Protein AF-A0A1X6NRV1-F1 (afdb_monomer_lite)

Foldseek 3Di:
DLVVVLVVLVVLLVVLVVLLVVLVVCCVVVVDDLLALSSLVSLLSSLVSNCSSCVSPPDPVSVVVSVVSNVSSCVSNVQLVVQQVVCVVVVHDRDRRDPDPDDDPPPDDPDDDPPPPPDDDDDDDDDDDDDDDDDDDDDDDDDDDDDDDPDDDDDDDDDDDDDDD

Structure (mmCIF, N/CA/C/O backbone):
data_AF-A0A1X6NRV1-F1
#
_entry.id   AF-A0A1X6NRV1-F1
#
loop_
_atom_site.group_PDB
_atom_site.id
_atom_site.type_symbol
_atom_site.label_atom_id
_atom_site.label_alt_id
_atom_site.label_comp_id
_atom_site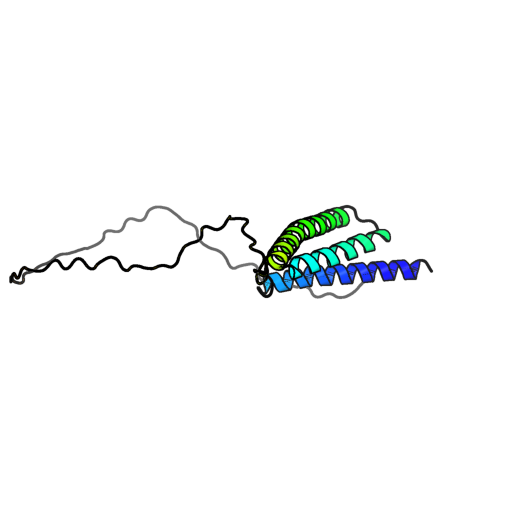.label_asym_id
_atom_site.label_entity_id
_atom_site.label_seq_id
_atom_site.pdbx_PDB_ins_code
_atom_site.Cartn_x
_atom_site.Cartn_y
_atom_site.Cartn_z
_atom_site.occupancy
_atom_site.B_iso_or_equiv
_atom_site.auth_seq_id
_atom_site.auth_comp_id
_atom_site.auth_asym_id
_atom_site.auth_atom_id
_atom_site.pdbx_PDB_model_num
ATOM 1 N N . MET A 1 1 ? 7.827 -7.644 -28.878 1.00 69.56 1 MET A N 1
ATOM 2 C CA . MET A 1 1 ? 7.226 -8.111 -27.605 1.00 69.56 1 MET A CA 1
ATOM 3 C C . MET A 1 1 ? 7.450 -7.146 -26.433 1.00 69.56 1 MET A C 1
ATOM 5 O O . M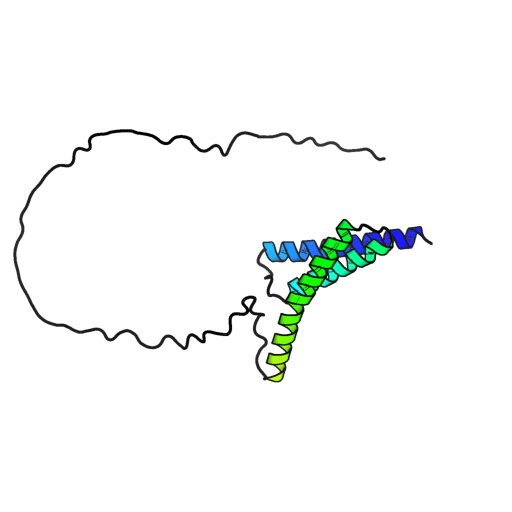ET A 1 1 ? 6.621 -7.135 -25.537 1.00 69.56 1 MET A O 1
ATOM 9 N N . HIS A 1 2 ? 8.468 -6.274 -26.461 1.00 77.56 2 HIS A N 1
ATOM 10 C CA . HIS A 1 2 ? 8.766 -5.322 -25.373 1.00 77.56 2 HIS A CA 1
ATOM 11 C C . HIS A 1 2 ? 7.635 -4.333 -25.032 1.00 77.56 2 HIS A C 1
ATOM 13 O O . HIS A 1 2 ? 7.259 -4.229 -23.869 1.00 77.56 2 HIS A O 1
ATOM 19 N N . ARG A 1 3 ? 6.988 -3.717 -26.034 1.00 88.31 3 ARG A N 1
ATOM 20 C CA . ARG A 1 3 ? 5.883 -2.763 -25.791 1.00 88.31 3 ARG A CA 1
ATOM 21 C C . ARG A 1 3 ? 4.682 -3.362 -25.044 1.00 88.31 3 ARG A C 1
ATOM 23 O O . ARG A 1 3 ? 4.004 -2.659 -24.310 1.00 88.31 3 ARG A O 1
ATOM 30 N N . GLY A 1 4 ? 4.407 -4.657 -25.223 1.00 89.75 4 GLY A N 1
ATOM 31 C CA . GLY A 1 4 ? 3.294 -5.322 -24.533 1.00 89.75 4 GLY A CA 1
ATOM 32 C C . GLY A 1 4 ? 3.549 -5.486 -23.034 1.00 89.75 4 GLY A C 1
ATOM 33 O O . GLY A 1 4 ? 2.640 -5.302 -22.230 1.00 89.75 4 GLY A O 1
ATOM 34 N N . VAL A 1 5 ? 4.798 -5.773 -22.658 1.00 90.81 5 VAL A N 1
ATOM 35 C CA . VAL A 1 5 ? 5.214 -5.906 -21.254 1.00 90.81 5 VAL A CA 1
ATOM 36 C C . VAL A 1 5 ? 5.144 -4.555 -20.545 1.00 90.81 5 VAL A C 1
ATOM 38 O O . VAL A 1 5 ? 4.612 -4.473 -19.444 1.00 90.81 5 VAL A O 1
ATOM 41 N N . GLU A 1 6 ? 5.601 -3.484 -21.194 1.00 90.25 6 GLU A N 1
ATOM 42 C CA . GLU A 1 6 ? 5.536 -2.121 -20.647 1.00 90.25 6 GLU A CA 1
ATOM 43 C C . GLU A 1 6 ? 4.094 -1.673 -20.374 1.00 90.25 6 GLU A C 1
ATOM 45 O O . GLU A 1 6 ? 3.808 -1.112 -19.316 1.00 90.25 6 GLU A O 1
ATOM 50 N N . ILE A 1 7 ? 3.165 -1.956 -21.295 1.00 92.19 7 ILE A N 1
ATOM 51 C CA . ILE A 1 7 ? 1.738 -1.658 -21.101 1.00 92.19 7 ILE A CA 1
ATOM 52 C C . ILE A 1 7 ? 1.170 -2.487 -19.945 1.00 92.19 7 ILE A C 1
ATOM 54 O O . ILE A 1 7 ? 0.464 -1.949 -19.093 1.00 92.19 7 ILE A O 1
ATOM 58 N N . ALA A 1 8 ? 1.495 -3.782 -19.873 1.00 93.88 8 ALA A N 1
ATOM 59 C CA . ALA A 1 8 ? 1.036 -4.639 -18.783 1.00 93.88 8 ALA A CA 1
ATOM 60 C C . ALA A 1 8 ? 1.510 -4.127 -17.412 1.00 93.88 8 ALA A C 1
ATOM 62 O O . ALA A 1 8 ? 0.717 -4.073 -16.474 1.00 93.88 8 ALA A O 1
ATOM 63 N N . LEU A 1 9 ? 2.768 -3.687 -17.303 1.00 95.12 9 LEU A N 1
ATOM 64 C CA . LEU A 1 9 ? 3.312 -3.107 -16.073 1.00 95.12 9 LEU A CA 1
ATOM 65 C C . LEU A 1 9 ? 2.590 -1.809 -15.685 1.00 95.12 9 LEU A C 1
ATOM 67 O O . LEU A 1 9 ? 2.239 -1.647 -14.519 1.00 95.12 9 LEU A O 1
ATOM 71 N N . GLN A 1 10 ? 2.275 -0.931 -16.640 1.00 94.25 10 GLN A N 1
ATOM 72 C CA . GLN A 1 10 ? 1.483 0.278 -16.371 1.00 94.25 10 GLN A CA 1
ATOM 73 C C . GLN A 1 10 ? 0.076 -0.050 -15.863 1.00 94.25 10 GLN A C 1
ATOM 75 O O . GLN A 1 10 ? -0.380 0.541 -14.886 1.00 94.25 10 GLN A O 1
ATOM 80 N N . VAL A 1 11 ? -0.601 -1.024 -16.479 1.00 96.50 11 VAL A N 1
ATOM 81 C CA . VAL A 1 11 ? -1.924 -1.480 -16.027 1.00 96.50 11 VAL A CA 1
ATOM 82 C C . VAL A 1 11 ? -1.844 -2.045 -14.609 1.00 96.50 11 VAL A C 1
ATOM 84 O O . VAL A 1 11 ? -2.673 -1.700 -13.771 1.00 96.50 11 VAL A O 1
ATOM 87 N N . ILE A 1 12 ? -0.825 -2.855 -14.311 1.00 96.75 12 ILE A N 1
ATOM 88 C CA . ILE A 1 12 ? -0.570 -3.375 -12.960 1.00 96.75 12 ILE A CA 1
ATOM 89 C C . ILE A 1 12 ? -0.388 -2.223 -11.961 1.00 96.75 12 ILE A C 1
ATOM 91 O O . ILE A 1 12 ? -0.999 -2.241 -10.891 1.00 96.75 12 ILE A O 1
ATOM 95 N N . GLY A 1 13 ? 0.388 -1.199 -12.325 1.00 96.31 13 GLY A N 1
ATOM 96 C CA . GLY A 1 13 ? 0.578 -0.000 -11.509 1.00 96.31 13 GLY A CA 1
ATOM 97 C C . GLY A 1 13 ? -0.735 0.741 -11.246 1.00 96.31 13 GLY A C 1
ATOM 98 O O . GLY A 1 13 ? -1.047 1.045 -10.097 1.00 96.31 13 GLY A O 1
ATOM 99 N N . ILE A 1 14 ? -1.556 0.957 -12.279 1.00 97.75 14 ILE A N 1
ATOM 100 C CA . ILE A 1 14 ? -2.871 1.615 -12.165 1.00 97.75 14 ILE A CA 1
ATOM 101 C C . ILE A 1 14 ? -3.814 0.822 -11.255 1.00 97.75 14 ILE A C 1
ATOM 103 O O . ILE A 1 14 ? -4.496 1.409 -10.414 1.00 97.75 14 ILE A O 1
ATOM 107 N N . VAL A 1 15 ? -3.842 -0.506 -11.381 1.00 98.00 15 VAL A N 1
ATOM 108 C CA . VAL A 1 15 ? -4.632 -1.369 -10.491 1.00 98.00 15 VAL A CA 1
ATOM 109 C C . VAL A 1 15 ? -4.152 -1.228 -9.044 1.00 98.00 15 VAL A C 1
ATOM 111 O O . VAL A 1 15 ? -4.975 -1.106 -8.136 1.00 98.00 15 VAL A O 1
ATOM 114 N N . GLY A 1 16 ? -2.837 -1.181 -8.821 1.00 97.25 16 GLY A N 1
ATOM 115 C CA . GLY A 1 16 ? -2.264 -0.931 -7.500 1.00 97.25 16 GLY A CA 1
ATOM 116 C C . GLY A 1 16 ? -2.695 0.415 -6.908 1.00 97.25 16 GLY A C 1
ATOM 117 O O . GLY A 1 16 ? -3.152 0.464 -5.764 1.00 97.25 16 GLY A O 1
ATOM 118 N N . VAL A 1 17 ? -2.651 1.487 -7.708 1.00 97.69 17 VAL A N 1
ATOM 119 C CA . VAL A 1 17 ? -3.126 2.828 -7.318 1.00 97.69 17 VAL A CA 1
ATOM 120 C C . VAL A 1 17 ? -4.612 2.805 -6.960 1.00 97.69 17 VAL A C 1
ATOM 122 O O . VAL A 1 17 ? -5.007 3.346 -5.927 1.00 97.69 17 VAL A O 1
ATOM 125 N N . ALA A 1 18 ? -5.443 2.145 -7.770 1.00 98.00 18 ALA A N 1
ATOM 126 C CA . ALA A 1 18 ? -6.875 2.029 -7.511 1.00 98.00 18 ALA A CA 1
ATOM 127 C C . ALA A 1 18 ? -7.167 1.304 -6.186 1.00 98.00 18 ALA A C 1
ATOM 129 O O . ALA A 1 18 ? -8.065 1.714 -5.450 1.00 98.00 18 ALA A O 1
ATOM 130 N N . LEU A 1 19 ? -6.392 0.269 -5.844 1.00 96.56 19 LEU A N 1
ATOM 131 C CA . LEU A 1 19 ? -6.518 -0.428 -4.562 1.00 96.56 19 LEU A CA 1
ATOM 132 C C . LEU A 1 19 ? -6.123 0.456 -3.374 1.00 96.56 19 LEU A C 1
ATOM 134 O O . LEU A 1 19 ? -6.868 0.496 -2.393 1.00 96.56 19 LEU A O 1
ATOM 138 N N . LEU A 1 20 ? -5.004 1.185 -3.459 1.00 96.19 20 LEU A N 1
ATOM 139 C CA . LEU A 1 20 ? -4.576 2.121 -2.409 1.00 96.19 20 LEU A CA 1
ATOM 140 C C . LEU A 1 20 ? -5.629 3.207 -2.174 1.00 96.19 20 LEU A C 1
ATOM 142 O O . LEU A 1 20 ? -6.076 3.425 -1.045 1.00 96.19 20 LEU A O 1
ATOM 146 N N . LEU A 1 21 ? -6.074 3.857 -3.252 1.00 97.38 21 LEU A N 1
ATOM 147 C CA . LEU A 1 21 ? -7.090 4.903 -3.177 1.00 97.38 21 LEU A CA 1
ATOM 148 C C . LEU A 1 21 ? -8.434 4.353 -2.705 1.00 97.38 21 LEU A C 1
ATOM 150 O O . LEU A 1 21 ? -9.101 5.008 -1.912 1.00 97.38 21 LEU A O 1
ATOM 154 N N . GLY A 1 22 ? -8.819 3.148 -3.125 1.00 96.75 22 GLY A N 1
ATOM 155 C CA . GLY A 1 22 ? -10.024 2.475 -2.646 1.00 96.75 22 GLY A CA 1
ATOM 156 C C . GLY A 1 22 ? -9.966 2.178 -1.146 1.00 96.75 22 GLY A C 1
ATOM 157 O O . GLY A 1 22 ? -10.933 2.439 -0.427 1.00 96.75 22 GLY A O 1
ATOM 158 N N . ALA A 1 23 ?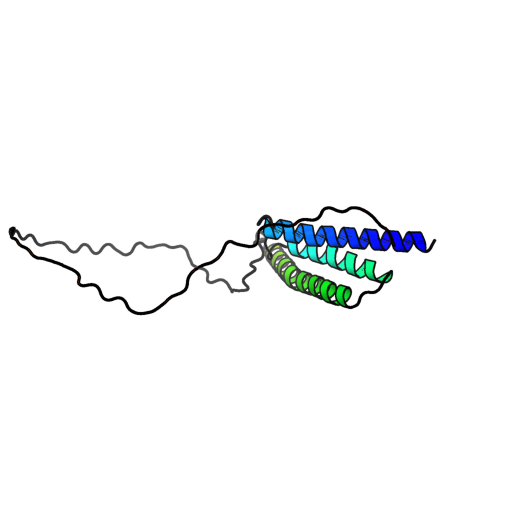 -8.823 1.703 -0.645 1.00 94.75 23 ALA A N 1
ATOM 159 C CA . ALA A 1 23 ? -8.607 1.469 0.780 1.00 94.75 23 ALA A CA 1
ATOM 160 C C . ALA A 1 23 ? -8.677 2.775 1.583 1.00 94.75 23 ALA A C 1
ATOM 162 O O . ALA A 1 23 ? -9.344 2.833 2.620 1.00 94.75 23 ALA A O 1
ATOM 163 N N . TYR A 1 24 ? -8.036 3.834 1.084 1.00 94.69 24 TYR A N 1
ATOM 164 C CA . TYR A 1 24 ? -8.081 5.153 1.706 1.00 94.69 24 TYR A CA 1
ATOM 165 C C . TYR A 1 24 ? -9.487 5.765 1.655 1.00 94.69 24 TYR A C 1
ATOM 167 O O . TYR A 1 24 ? -9.976 6.273 2.659 1.00 94.69 24 TYR A O 1
ATOM 175 N N . ALA A 1 25 ? -10.199 5.649 0.536 1.00 96.81 25 ALA A N 1
ATOM 176 C CA . ALA A 1 25 ? -11.577 6.113 0.405 1.00 96.81 25 ALA A CA 1
ATOM 177 C C . ALA A 1 25 ? -12.514 5.378 1.372 1.00 96.81 25 ALA A C 1
ATOM 179 O O . ALA A 1 25 ? -13.333 6.008 2.040 1.00 96.81 25 ALA A O 1
ATOM 180 N N . ALA A 1 26 ? -12.367 4.058 1.512 1.00 93.50 26 ALA A N 1
ATOM 181 C CA . ALA A 1 26 ? -13.126 3.280 2.485 1.00 93.50 26 ALA A CA 1
ATOM 182 C C . ALA A 1 26 ? -12.812 3.702 3.932 1.00 93.50 26 ALA A C 1
ATOM 184 O O . ALA A 1 26 ? -13.717 3.728 4.773 1.00 93.50 26 ALA A O 1
ATOM 185 N N . LEU A 1 27 ? -11.553 4.049 4.224 1.00 94.50 27 LEU A N 1
ATOM 186 C CA . LEU A 1 27 ? -11.143 4.579 5.525 1.00 94.50 27 LEU A CA 1
ATOM 187 C C . LEU A 1 27 ? -11.798 5.942 5.789 1.00 94.50 27 LEU A C 1
ATOM 189 O O . LEU A 1 27 ? -12.400 6.141 6.844 1.00 94.50 27 LEU A O 1
ATOM 193 N N . GLN A 1 28 ? -11.762 6.847 4.809 1.00 94.81 28 GLN A N 1
ATOM 194 C CA . GLN A 1 28 ? -12.370 8.178 4.898 1.00 94.81 28 GLN A CA 1
ATOM 195 C C . GLN A 1 28 ? -13.897 8.112 5.022 1.00 94.81 28 GLN A C 1
ATOM 197 O O . GLN A 1 28 ? -14.494 8.858 5.796 1.00 94.81 28 GLN A O 1
ATOM 202 N N . ALA A 1 29 ? -14.531 7.158 4.342 1.00 95.44 29 ALA A N 1
ATOM 203 C CA . ALA A 1 29 ? -15.954 6.863 4.477 1.00 95.44 29 ALA A CA 1
ATOM 204 C C . ALA A 1 29 ? -16.312 6.173 5.810 1.00 95.44 29 ALA A C 1
ATOM 206 O O . ALA A 1 29 ? -17.468 5.796 6.008 1.00 95.44 29 ALA A O 1
ATOM 207 N N . ARG A 1 30 ? -15.335 5.963 6.710 1.00 92.06 30 ARG A N 1
ATOM 208 C CA . ARG A 1 30 ? -15.469 5.237 7.985 1.00 92.06 30 ARG A CA 1
ATOM 209 C C . ARG A 1 30 ? -16.039 3.820 7.821 1.00 92.06 30 ARG A C 1
ATOM 211 O O . ARG A 1 30 ? -16.611 3.268 8.757 1.00 92.06 30 ARG A O 1
ATOM 218 N N . ARG A 1 31 ? -15.894 3.227 6.629 1.00 89.62 31 ARG A N 1
ATOM 219 C CA . ARG A 1 31 ? -16.321 1.850 6.314 1.00 89.62 31 ARG A CA 1
ATOM 220 C C . ARG A 1 31 ? -15.306 0.826 6.803 1.00 89.62 31 ARG A C 1
ATOM 222 O O . ARG A 1 31 ? -15.681 -0.281 7.172 1.00 89.62 31 ARG A O 1
ATOM 229 N N . VAL A 1 32 ? -14.033 1.209 6.818 1.00 88.81 32 VAL A N 1
ATOM 230 C CA . VAL A 1 32 ? -12.943 0.450 7.431 1.00 88.81 32 VAL A CA 1
ATOM 231 C C . VAL A 1 32 ? -12.223 1.328 8.447 1.00 88.81 32 VAL A C 1
ATOM 233 O O . VAL A 1 32 ? -12.333 2.551 8.425 1.00 88.81 32 VAL A O 1
ATOM 236 N N . SER A 1 33 ? -11.492 0.696 9.357 1.00 87.38 33 SER A N 1
ATOM 237 C CA . SER A 1 33 ? -10.607 1.369 10.308 1.00 87.38 33 SER A CA 1
ATOM 238 C C . SER A 1 33 ? -9.168 0.961 10.024 1.00 87.38 33 SER A C 1
ATOM 240 O O . SER A 1 33 ? -8.925 -0.139 9.518 1.00 87.38 33 SER A O 1
ATOM 242 N N . VAL A 1 34 ? -8.211 1.805 10.413 1.00 86.44 34 VAL A N 1
ATOM 243 C CA . VAL A 1 34 ? -6.775 1.492 10.368 1.00 86.44 34 VAL A CA 1
ATOM 244 C C . VAL A 1 34 ? -6.419 0.216 11.130 1.00 86.44 34 VAL A C 1
ATOM 246 O O . VAL A 1 34 ? -5.386 -0.368 10.861 1.00 86.44 34 VAL A O 1
ATOM 249 N N . ALA A 1 35 ? -7.270 -0.246 12.049 1.00 83.12 35 ALA A N 1
ATOM 250 C CA . ALA A 1 35 ? -7.063 -1.495 12.780 1.00 83.12 35 ALA A CA 1
ATOM 251 C C . ALA A 1 35 ? -7.531 -2.744 12.010 1.00 83.12 35 ALA A C 1
ATOM 253 O O . ALA A 1 35 ? -7.337 -3.876 12.446 1.00 83.12 35 ALA A O 1
ATOM 254 N N . THR A 1 36 ? -8.226 -2.578 10.887 1.00 84.00 36 THR A N 1
ATOM 255 C CA . THR A 1 36 ? -8.828 -3.719 10.196 1.00 84.00 36 THR A CA 1
ATOM 256 C C . THR A 1 36 ? -7.795 -4.444 9.327 1.00 84.00 36 THR A C 1
ATOM 258 O O . THR A 1 36 ? -7.075 -3.800 8.561 1.00 84.00 36 THR A O 1
ATOM 261 N N . PRO A 1 37 ? -7.744 -5.792 9.362 1.00 83.81 37 PRO A N 1
ATOM 262 C CA . PRO A 1 37 ? -6.875 -6.562 8.471 1.00 83.81 37 PRO A CA 1
ATOM 263 C C . PRO A 1 37 ? -7.131 -6.271 6.989 1.00 83.81 37 PRO A C 1
ATOM 265 O O . PRO A 1 37 ? -6.194 -6.287 6.199 1.00 83.81 37 PRO A O 1
ATOM 268 N N . ALA A 1 38 ? -8.381 -5.964 6.622 1.00 88.00 38 ALA A N 1
ATOM 269 C CA . ALA A 1 38 ? -8.762 -5.613 5.257 1.00 88.00 38 ALA A CA 1
ATOM 270 C C . ALA A 1 38 ? -8.055 -4.340 4.762 1.00 88.00 38 ALA A C 1
ATOM 272 O O . ALA A 1 38 ? -7.539 -4.333 3.648 1.00 88.00 38 ALA A O 1
ATOM 273 N N . TYR A 1 39 ? -7.968 -3.296 5.597 1.00 91.25 39 TYR A N 1
ATOM 274 C CA . TYR A 1 39 ? -7.258 -2.061 5.255 1.00 91.25 39 TYR A CA 1
ATOM 275 C C . TYR A 1 39 ? -5.763 -2.316 5.019 1.00 91.25 39 TYR A C 1
ATOM 277 O O . TYR A 1 39 ? -5.214 -1.899 4.001 1.00 91.25 39 TYR A O 1
ATOM 285 N N . HIS A 1 40 ? -5.105 -3.047 5.922 1.00 91.56 40 HIS A N 1
ATOM 286 C CA . HIS A 1 40 ? -3.690 -3.391 5.757 1.00 91.56 40 HIS A CA 1
ATOM 287 C C . HIS A 1 40 ? -3.440 -4.326 4.568 1.00 91.56 40 HIS A C 1
ATOM 289 O O . HIS A 1 40 ? -2.443 -4.169 3.872 1.00 91.56 40 HIS A O 1
ATOM 295 N N . GLY A 1 41 ? -4.345 -5.273 4.310 1.00 91.81 41 GLY A N 1
ATOM 296 C CA . GLY A 1 41 ? -4.254 -6.180 3.168 1.00 91.81 41 GLY A CA 1
ATOM 297 C C . GLY A 1 41 ? -4.357 -5.443 1.834 1.00 91.81 41 GLY A C 1
ATOM 298 O O . GLY A 1 41 ? -3.510 -5.637 0.969 1.00 91.81 41 GLY A O 1
ATOM 299 N N . ALA A 1 42 ? -5.344 -4.554 1.689 1.00 93.94 42 ALA A N 1
ATOM 300 C CA . ALA A 1 42 ? -5.528 -3.771 0.469 1.00 93.94 42 ALA A CA 1
ATOM 301 C C . ALA A 1 42 ? -4.330 -2.852 0.182 1.00 93.94 42 ALA A C 1
ATOM 303 O O . ALA A 1 42 ? -3.846 -2.825 -0.947 1.00 93.94 42 ALA A O 1
ATOM 304 N N . ASN A 1 43 ? -3.804 -2.170 1.207 1.00 96.00 43 ASN A N 1
ATOM 305 C CA . ASN A 1 43 ? -2.609 -1.335 1.057 1.00 96.00 43 ASN A CA 1
ATOM 306 C C . ASN A 1 43 ? -1.360 -2.162 0.718 1.00 96.00 43 ASN A C 1
ATOM 308 O O . ASN A 1 43 ? -0.610 -1.789 -0.175 1.00 96.00 43 ASN A O 1
ATOM 312 N N . ALA A 1 44 ? -1.150 -3.312 1.367 1.00 95.19 44 ALA A N 1
ATOM 313 C CA . ALA A 1 44 ? -0.004 -4.167 1.061 1.00 95.19 44 ALA A CA 1
ATOM 314 C C . ALA A 1 44 ? -0.041 -4.690 -0.385 1.00 95.19 44 ALA A C 1
ATOM 316 O O . ALA A 1 44 ? 0.975 -4.661 -1.075 1.00 95.19 44 ALA A O 1
ATOM 317 N N . VAL A 1 45 ? -1.210 -5.139 -0.859 1.00 97.12 45 VAL A N 1
ATOM 318 C CA . VAL A 1 45 ? -1.372 -5.606 -2.244 1.00 97.12 45 VAL A CA 1
ATOM 319 C C . VAL A 1 45 ? -1.191 -4.451 -3.225 1.00 97.12 45 VAL A C 1
ATOM 321 O O . VAL A 1 45 ? -0.435 -4.594 -4.182 1.00 97.12 45 VAL A O 1
ATOM 324 N N . GLY A 1 46 ? -1.828 -3.302 -2.985 1.00 96.81 46 GLY A N 1
ATOM 325 C CA . GLY A 1 46 ? -1.712 -2.151 -3.877 1.00 96.81 46 GLY A CA 1
ATOM 326 C C . GLY A 1 46 ? -0.271 -1.648 -4.000 1.00 96.81 46 GLY A C 1
ATOM 327 O O . GLY A 1 46 ? 0.227 -1.525 -5.117 1.00 96.81 46 GLY A O 1
ATOM 328 N N . SER A 1 47 ? 0.442 -1.472 -2.882 1.00 97.06 47 SER A N 1
ATOM 329 C CA . SER A 1 47 ? 1.839 -1.022 -2.905 1.00 97.06 47 SER A CA 1
ATOM 330 C C . SER A 1 47 ? 2.779 -2.042 -3.542 1.00 97.06 47 SER A C 1
ATOM 332 O O . SER A 1 47 ? 3.708 -1.658 -4.249 1.00 97.06 47 SER A O 1
ATOM 334 N N . ALA A 1 48 ? 2.534 -3.345 -3.363 1.00 96.25 48 ALA A N 1
ATOM 335 C CA . ALA A 1 48 ? 3.312 -4.383 -4.038 1.00 96.25 48 ALA A CA 1
ATOM 336 C C . ALA A 1 48 ? 3.121 -4.352 -5.565 1.00 96.25 48 ALA A C 1
ATOM 338 O O . ALA A 1 48 ? 4.093 -4.508 -6.302 1.00 96.25 48 ALA A O 1
ATOM 339 N N . LEU A 1 49 ? 1.894 -4.116 -6.047 1.00 96.12 49 LEU A N 1
ATOM 340 C CA . LEU A 1 49 ? 1.620 -3.971 -7.482 1.00 96.12 49 LEU A CA 1
ATOM 341 C C . LEU A 1 49 ? 2.294 -2.722 -8.061 1.00 96.12 49 LEU A C 1
ATOM 343 O O . LEU A 1 49 ? 2.906 -2.806 -9.126 1.00 96.12 49 LEU A O 1
ATOM 347 N N . ILE A 1 50 ? 2.248 -1.590 -7.349 1.00 96.56 50 ILE A N 1
ATOM 348 C CA . ILE A 1 50 ? 2.937 -0.368 -7.785 1.00 96.56 50 ILE A CA 1
ATOM 349 C C . ILE A 1 50 ? 4.449 -0.618 -7.831 1.00 96.56 50 ILE A C 1
ATOM 351 O O . ILE A 1 50 ? 5.053 -0.421 -8.881 1.00 96.56 50 ILE A O 1
ATOM 355 N N . LEU A 1 51 ? 5.060 -1.156 -6.771 1.00 96.44 51 LEU A N 1
ATOM 356 C CA . LEU A 1 51 ? 6.486 -1.519 -6.768 1.00 96.44 51 LEU A CA 1
ATOM 357 C C . LEU A 1 51 ? 6.861 -2.477 -7.907 1.00 96.44 51 LEU A C 1
ATOM 359 O O . LEU A 1 51 ? 7.893 -2.286 -8.547 1.00 96.44 51 LEU A O 1
ATOM 363 N N . GLY A 1 52 ? 6.020 -3.472 -8.199 1.00 93.38 52 GLY A N 1
ATOM 364 C CA . GLY A 1 52 ? 6.225 -4.380 -9.328 1.00 93.38 52 GLY A CA 1
ATOM 365 C C . GLY A 1 52 ? 6.179 -3.666 -10.683 1.00 93.38 52 GLY A C 1
ATOM 366 O O . GLY A 1 52 ? 6.978 -3.977 -11.565 1.00 93.38 52 GLY A O 1
ATOM 367 N N . SER A 1 53 ? 5.305 -2.666 -10.842 1.00 95.00 53 SER A N 1
ATOM 368 C CA . SER A 1 53 ? 5.221 -1.876 -12.078 1.00 95.00 53 SER A CA 1
ATOM 369 C C . SER A 1 53 ? 6.476 -1.040 -12.346 1.00 95.00 53 SER A C 1
ATOM 371 O O . SER A 1 53 ? 6.862 -0.861 -13.503 1.00 95.00 53 SER A O 1
ATOM 373 N N . LEU A 1 54 ? 7.170 -0.600 -11.288 1.00 93.62 54 LEU A N 1
ATOM 374 C CA . LEU A 1 54 ? 8.379 0.223 -11.393 1.00 93.62 54 LEU A CA 1
ATOM 375 C C . LEU A 1 54 ? 9.564 -0.509 -12.041 1.00 93.62 54 LEU A C 1
ATOM 377 O O . LEU A 1 54 ? 10.520 0.148 -12.441 1.00 93.62 54 LEU A O 1
ATOM 381 N N . VAL A 1 55 ? 9.515 -1.837 -12.193 1.00 91.25 55 VAL A N 1
ATOM 382 C CA . VAL A 1 55 ? 10.549 -2.592 -12.924 1.00 91.25 55 VAL A CA 1
ATOM 383 C C . VAL A 1 55 ? 10.632 -2.15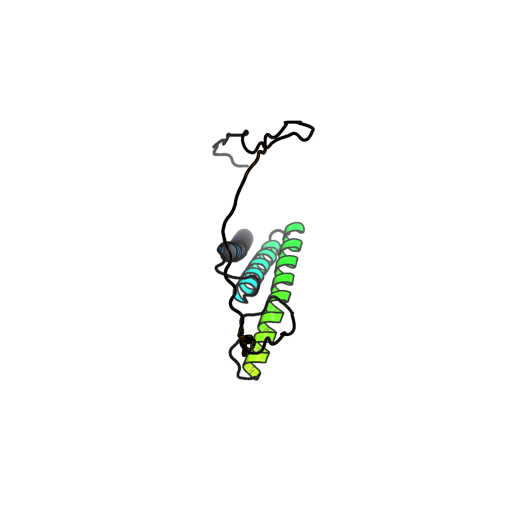2 -14.393 1.00 91.25 55 VAL A C 1
ATOM 385 O O . VAL A 1 55 ? 11.713 -2.177 -14.973 1.00 91.25 55 VAL A O 1
ATOM 388 N N . GLY A 1 56 ? 9.516 -1.715 -14.990 1.00 86.69 56 GLY A N 1
ATOM 389 C CA . GLY A 1 56 ? 9.484 -1.222 -16.373 1.00 86.69 56 GLY A CA 1
ATOM 390 C C . GLY A 1 56 ? 9.983 0.216 -16.532 1.00 86.69 56 GLY A C 1
ATOM 391 O O . GLY A 1 56 ? 10.532 0.568 -17.570 1.00 86.69 56 GLY A O 1
ATOM 392 N N . SER A 1 57 ? 9.815 1.045 -15.502 1.00 89.88 57 SER A N 1
ATOM 393 C CA . SER A 1 57 ? 10.242 2.446 -15.489 1.00 89.88 57 SER A CA 1
ATOM 394 C C . SER A 1 57 ? 10.527 2.877 -14.053 1.00 89.88 57 SER A C 1
ATOM 396 O O . SER A 1 57 ? 9.624 3.283 -13.313 1.00 89.88 57 SER A O 1
ATOM 398 N N . PHE A 1 58 ? 11.784 2.741 -13.636 1.00 93.94 58 PHE A N 1
ATOM 399 C CA . PHE A 1 58 ? 12.136 2.938 -12.238 1.00 93.94 58 PHE A CA 1
ATOM 400 C C . PHE A 1 58 ? 12.005 4.404 -11.817 1.00 93.94 58 PHE A C 1
ATOM 402 O O . PHE A 1 58 ? 12.543 5.308 -12.455 1.00 93.94 58 PHE A O 1
ATOM 409 N N . ASN A 1 59 ? 11.319 4.624 -10.697 1.00 95.62 59 ASN A N 1
ATOM 410 C CA . ASN A 1 59 ? 11.140 5.930 -10.083 1.00 95.62 59 ASN A CA 1
ATOM 411 C C . ASN A 1 59 ? 11.459 5.823 -8.588 1.00 95.62 59 ASN A C 1
ATOM 413 O O . ASN A 1 59 ? 10.700 5.226 -7.825 1.00 95.62 59 ASN A O 1
ATOM 417 N N . LEU A 1 60 ? 12.595 6.386 -8.170 1.00 95.69 60 LEU A N 1
ATOM 418 C CA . LEU A 1 60 ? 13.065 6.271 -6.789 1.00 95.69 60 LEU A CA 1
ATOM 419 C C . LEU A 1 60 ? 12.095 6.905 -5.768 1.00 95.69 60 LEU A C 1
ATOM 421 O O . LEU A 1 60 ? 11.770 6.224 -4.796 1.00 95.69 60 LEU A O 1
ATOM 425 N N . PRO A 1 61 ? 11.583 8.140 -5.961 1.00 97.50 61 PRO A N 1
ATOM 426 C CA . PRO A 1 61 ? 10.565 8.709 -5.074 1.00 97.50 61 PRO A CA 1
ATOM 427 C C . PRO A 1 61 ? 9.339 7.808 -4.878 1.00 97.50 61 PRO A C 1
ATOM 429 O O . PRO A 1 61 ? 8.946 7.546 -3.740 1.00 97.50 61 PRO A O 1
ATOM 432 N N . SER A 1 62 ? 8.773 7.288 -5.972 1.00 95.19 62 SER A N 1
ATOM 433 C CA . SER A 1 62 ? 7.641 6.358 -5.922 1.00 95.19 62 SER A CA 1
ATOM 434 C C . SER A 1 62 ? 8.014 5.055 -5.209 1.00 95.19 62 SER A C 1
ATOM 436 O O . SER A 1 62 ? 7.268 4.589 -4.354 1.00 95.19 62 SER A O 1
ATOM 438 N N . ALA A 1 63 ? 9.195 4.493 -5.478 1.00 96.69 63 ALA A N 1
ATOM 439 C CA . ALA A 1 63 ? 9.655 3.279 -4.807 1.00 96.69 63 ALA A CA 1
ATOM 440 C C . ALA A 1 63 ? 9.767 3.466 -3.286 1.00 96.69 63 ALA A C 1
ATOM 442 O O . ALA A 1 63 ? 9.373 2.580 -2.529 1.00 96.69 63 ALA A O 1
ATOM 443 N N . VAL A 1 64 ? 10.273 4.615 -2.826 1.00 98.00 64 VAL A N 1
ATOM 444 C CA . VAL A 1 64 ? 10.427 4.913 -1.394 1.00 98.00 64 VAL A CA 1
ATOM 445 C C . VAL A 1 64 ? 9.071 4.998 -0.698 1.00 98.00 64 VAL A C 1
ATOM 447 O O . VAL A 1 64 ? 8.885 4.363 0.342 1.00 98.00 64 VAL A O 1
ATOM 450 N N . ILE A 1 65 ? 8.114 5.744 -1.260 1.00 97.00 65 ILE A N 1
ATOM 451 C CA . ILE A 1 65 ? 6.807 5.905 -0.614 1.00 97.00 65 ILE A CA 1
ATOM 452 C C . ILE A 1 65 ? 6.004 4.604 -0.611 1.00 97.00 65 ILE A C 1
ATOM 454 O O . ILE A 1 65 ? 5.433 4.251 0.419 1.00 97.00 65 ILE A O 1
ATOM 458 N N . GLU A 1 66 ? 6.028 3.838 -1.700 1.00 96.50 66 GLU A N 1
ATOM 459 C CA . GLU A 1 66 ? 5.331 2.550 -1.757 1.00 96.50 66 GLU A CA 1
ATOM 460 C C . GLU A 1 66 ? 5.980 1.503 -0.854 1.00 96.50 66 GLU A C 1
ATOM 462 O O . GLU A 1 66 ? 5.287 0.720 -0.204 1.00 96.50 66 GLU A O 1
ATOM 467 N N . SER A 1 67 ? 7.309 1.530 -0.720 1.00 95.69 67 SER A N 1
ATOM 468 C CA . SER A 1 67 ? 8.003 0.702 0.268 1.00 95.69 67 SER A CA 1
ATOM 469 C C . SER A 1 67 ? 7.576 1.068 1.688 1.00 95.69 67 SER A C 1
ATOM 471 O O . SER A 1 67 ? 7.314 0.178 2.494 1.00 95.69 67 SER A O 1
ATOM 473 N N . ALA A 1 68 ? 7.448 2.360 2.005 1.00 96.69 68 ALA A N 1
ATOM 474 C CA . ALA A 1 68 ? 6.960 2.799 3.309 1.00 96.69 68 ALA A CA 1
ATOM 475 C C . ALA A 1 68 ? 5.517 2.328 3.565 1.00 96.69 68 ALA A C 1
ATOM 477 O O . ALA A 1 68 ? 5.240 1.769 4.628 1.00 96.69 68 ALA A O 1
ATOM 478 N N . TRP A 1 69 ? 4.616 2.475 2.591 1.00 94.75 69 TRP A N 1
ATOM 479 C CA . TRP A 1 69 ? 3.240 1.973 2.681 1.00 94.75 69 TRP A CA 1
ATOM 480 C C . TRP A 1 69 ? 3.175 0.463 2.891 1.00 94.75 69 TRP A C 1
ATOM 482 O O . TRP A 1 69 ? 2.444 -0.010 3.770 1.00 94.75 69 TRP A O 1
ATOM 492 N N . LEU A 1 70 ? 3.971 -0.296 2.138 1.00 96.06 70 LEU A N 1
ATOM 493 C CA . LEU A 1 70 ? 4.061 -1.742 2.273 1.00 96.06 70 LEU A CA 1
ATOM 494 C C . LEU A 1 70 ? 4.584 -2.132 3.663 1.00 96.06 70 LEU A C 1
ATOM 496 O O . LEU A 1 70 ? 3.963 -2.948 4.342 1.00 96.06 70 LEU A O 1
ATOM 500 N N . LEU A 1 71 ? 5.668 -1.510 4.135 1.00 94.75 71 LEU A N 1
ATOM 501 C CA . LEU A 1 71 ? 6.247 -1.777 5.456 1.00 94.75 71 LEU A CA 1
ATOM 502 C C . LEU A 1 71 ? 5.271 -1.455 6.594 1.00 94.75 71 LEU A C 1
ATOM 504 O O . LEU A 1 71 ? 5.084 -2.277 7.495 1.00 94.75 71 LEU A O 1
ATOM 508 N N . LEU A 1 72 ? 4.605 -0.298 6.546 1.00 92.00 72 LEU A N 1
ATOM 509 C CA . LEU A 1 72 ? 3.597 0.090 7.537 1.00 92.00 72 LEU A CA 1
ATOM 510 C C . LEU A 1 72 ? 2.405 -0.875 7.533 1.00 92.00 72 LEU A C 1
ATOM 512 O O . LEU A 1 72 ? 1.907 -1.257 8.597 1.00 92.00 72 LEU A O 1
ATOM 516 N N . SER A 1 73 ? 1.985 -1.326 6.351 1.00 91.38 73 SER A N 1
ATOM 517 C CA . SER A 1 73 ? 0.896 -2.291 6.196 1.00 91.38 73 SER A CA 1
ATOM 518 C C . SER A 1 73 ? 1.259 -3.669 6.740 1.00 91.38 73 SER A C 1
ATOM 520 O O . SER A 1 73 ? 0.458 -4.276 7.452 1.00 91.38 73 SER A O 1
ATOM 522 N N . LEU A 1 74 ? 2.482 -4.145 6.489 1.00 90.25 74 LEU A N 1
ATOM 523 C CA . LEU A 1 74 ? 2.989 -5.399 7.050 1.00 90.25 74 LEU A CA 1
ATOM 524 C C . LEU A 1 74 ? 3.142 -5.317 8.574 1.00 90.25 74 LEU A C 1
ATOM 526 O O . LEU A 1 74 ? 2.808 -6.268 9.283 1.00 90.25 74 LEU A O 1
ATOM 530 N N . TRP A 1 75 ? 3.599 -4.180 9.099 1.00 87.88 75 TRP A N 1
ATOM 531 C CA . TRP A 1 75 ? 3.781 -3.983 10.536 1.00 87.88 75 TRP A CA 1
ATOM 532 C C . TRP A 1 75 ? 2.454 -3.913 11.305 1.00 87.88 75 TRP A C 1
ATOM 534 O O . TRP A 1 75 ? 2.316 -4.542 12.362 1.00 87.88 75 TRP A O 1
ATOM 544 N N . GLY A 1 76 ? 1.468 -3.179 10.782 1.00 83.69 76 GLY A N 1
ATOM 545 C CA . GLY A 1 76 ? 0.118 -3.111 11.349 1.00 83.69 76 GLY A CA 1
ATOM 546 C C . GLY A 1 76 ? -0.647 -4.426 11.178 1.00 83.69 76 GLY A C 1
ATOM 547 O O . GLY A 1 76 ? -1.100 -5.026 12.156 1.00 83.69 76 GLY A O 1
ATOM 548 N N . GLY A 1 77 ? -0.685 -4.954 9.951 1.00 82.44 77 GLY A N 1
ATOM 549 C CA . GLY A 1 77 ? -1.362 -6.209 9.621 1.00 82.44 77 GLY A CA 1
ATOM 550 C C . GLY A 1 77 ? -0.772 -7.422 10.345 1.00 82.44 77 GLY A C 1
ATOM 551 O O . GLY A 1 77 ? -1.514 -8.268 10.847 1.00 82.44 77 GLY A O 1
ATOM 552 N N . GLY A 1 78 ? 0.555 -7.489 10.488 1.00 79.56 78 GLY A N 1
ATOM 553 C CA . GLY A 1 78 ? 1.247 -8.573 11.187 1.00 79.56 78 GLY A CA 1
ATOM 554 C C . GLY A 1 78 ? 0.866 -8.682 12.665 1.00 79.56 78 GLY A C 1
ATOM 555 O O . GLY A 1 78 ? 0.712 -9.793 13.179 1.00 79.56 78 GLY A O 1
ATOM 556 N N . ARG A 1 79 ? 0.632 -7.556 13.356 1.00 77.50 79 ARG A N 1
ATOM 557 C CA . ARG A 1 79 ? 0.090 -7.581 14.728 1.00 77.50 79 ARG A CA 1
ATOM 558 C C . ARG A 1 79 ? -1.318 -8.160 14.763 1.00 77.50 79 ARG A C 1
ATOM 560 O O . ARG A 1 79 ? -1.597 -9.012 15.606 1.00 77.50 79 ARG A O 1
ATOM 567 N N . CYS A 1 80 ? -2.164 -7.767 13.816 1.00 73.56 80 CYS A N 1
ATOM 568 C CA . CYS A 1 80 ? -3.541 -8.240 13.747 1.00 73.56 80 CYS A CA 1
ATOM 569 C C . CYS A 1 80 ? -3.649 -9.734 13.457 1.00 73.56 80 CYS A C 1
ATOM 571 O O . CYS A 1 80 ? -4.398 -10.440 14.131 1.00 73.56 80 CYS A O 1
ATOM 573 N N . VAL A 1 81 ? -2.846 -10.247 12.525 1.00 70.75 81 VAL A N 1
ATOM 574 C CA . VAL A 1 81 ? -2.817 -11.683 12.220 1.00 70.75 81 VAL A CA 1
ATOM 575 C C . VAL A 1 81 ? -2.303 -12.489 13.416 1.00 70.75 81 VAL A C 1
ATOM 577 O O . VAL A 1 81 ? -2.864 -13.537 13.737 1.00 70.75 81 VAL A O 1
ATOM 580 N N . ARG A 1 82 ? -1.268 -12.013 14.123 1.00 73.94 82 ARG A N 1
ATOM 581 C CA . ARG A 1 82 ? -0.733 -12.702 15.313 1.00 73.94 82 ARG A CA 1
ATOM 582 C C . ARG A 1 82 ? -1.741 -12.739 16.463 1.00 73.94 82 ARG A C 1
ATOM 584 O O . ARG A 1 82 ? -1.912 -13.797 17.067 1.00 73.94 82 ARG A O 1
ATOM 591 N N . ALA A 1 83 ? -2.439 -11.635 16.728 1.00 68.62 83 ALA A N 1
ATOM 592 C CA . ALA A 1 83 ? -3.513 -11.580 17.720 1.00 68.62 83 ALA A CA 1
ATOM 593 C C . ALA A 1 83 ? -4.677 -12.527 17.371 1.00 68.62 83 ALA A C 1
ATOM 595 O O . ALA A 1 83 ? -5.134 -13.280 18.233 1.00 68.62 83 ALA A O 1
ATOM 596 N N . ALA A 1 84 ? -5.101 -12.562 16.103 1.00 67.25 84 ALA A N 1
ATOM 597 C CA . ALA A 1 84 ? -6.149 -13.473 15.642 1.00 67.25 84 ALA A CA 1
ATOM 598 C C . ALA A 1 84 ? -5.744 -14.953 15.786 1.00 67.25 84 ALA A C 1
ATOM 600 O O . ALA A 1 84 ? -6.532 -15.767 16.266 1.00 67.25 84 ALA A O 1
ATOM 601 N N . ARG A 1 85 ? -4.494 -15.303 15.444 1.00 68.06 85 ARG A N 1
ATOM 602 C CA . ARG A 1 85 ? -3.963 -16.671 15.603 1.00 68.06 85 ARG A CA 1
ATOM 603 C C . ARG A 1 85 ? -3.880 -17.109 17.069 1.00 68.06 85 ARG A C 1
ATOM 605 O O . ARG A 1 85 ? -4.190 -18.258 17.374 1.00 68.06 85 ARG A O 1
ATOM 612 N N . ALA A 1 86 ? -3.491 -16.214 17.979 1.00 69.75 86 ALA A N 1
ATOM 613 C CA . ALA A 1 86 ? -3.453 -16.509 19.413 1.00 69.75 86 ALA A CA 1
ATOM 614 C C . ALA A 1 86 ? -4.860 -16.743 19.997 1.00 69.75 86 ALA A C 1
ATOM 616 O O . ALA A 1 86 ? -5.047 -17.673 20.780 1.00 69.75 86 ALA A O 1
ATOM 617 N N . ALA A 1 87 ? -5.855 -15.953 19.575 1.00 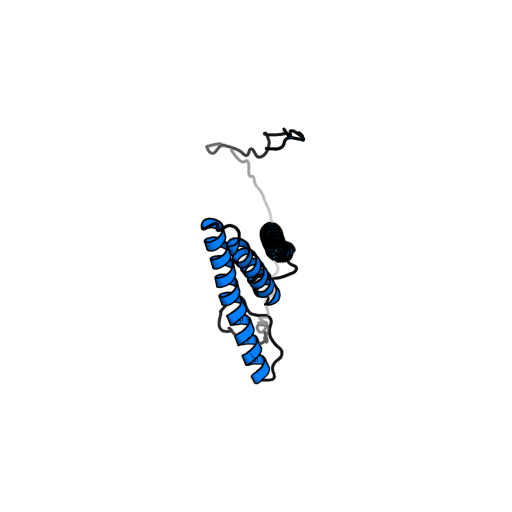63.38 87 ALA A N 1
ATOM 618 C CA . ALA A 1 87 ? -7.251 -16.127 19.981 1.00 63.38 87 ALA A CA 1
ATOM 619 C C . ALA A 1 87 ? -7.851 -17.448 19.465 1.00 63.38 87 ALA A C 1
ATOM 621 O O . ALA A 1 87 ? -8.489 -18.163 20.235 1.00 63.38 87 ALA A O 1
ATOM 622 N N . ALA A 1 88 ? -7.566 -17.813 18.208 1.00 66.38 88 ALA A N 1
ATOM 623 C CA . ALA A 1 88 ? -8.001 -19.080 17.619 1.00 66.38 88 ALA A CA 1
ATOM 624 C C . ALA A 1 88 ? -7.431 -20.297 18.368 1.00 66.38 88 ALA A C 1
ATOM 626 O O . ALA A 1 88 ? -8.157 -21.249 18.641 1.00 66.38 88 ALA A O 1
ATOM 627 N N . LYS A 1 89 ? -6.155 -20.244 18.782 1.00 71.94 89 LYS A N 1
ATOM 628 C CA . LYS A 1 89 ? -5.540 -21.302 19.603 1.00 71.94 89 LYS A CA 1
ATOM 629 C C . LYS A 1 89 ? -6.166 -21.408 21.002 1.00 71.94 89 LYS A C 1
ATOM 631 O O . LYS A 1 89 ? -6.185 -22.490 21.575 1.00 71.94 89 LYS A O 1
ATOM 636 N N . ALA A 1 90 ? -6.680 -20.304 21.541 1.00 74.38 90 ALA A N 1
ATOM 637 C CA . ALA A 1 90 ? -7.355 -20.252 22.838 1.00 74.38 90 ALA A CA 1
ATOM 638 C C . ALA A 1 90 ? -8.872 -20.543 22.764 1.00 74.38 90 ALA A C 1
ATOM 640 O O . ALA A 1 90 ? -9.555 -20.408 23.776 1.00 74.38 90 ALA A O 1
ATOM 641 N N . GLY A 1 91 ? -9.413 -20.899 21.588 1.00 69.50 91 GLY A N 1
ATOM 642 C CA . GLY A 1 91 ? -10.847 -21.159 21.390 1.00 69.50 91 GLY A CA 1
ATOM 643 C C . GLY A 1 91 ? -11.746 -19.918 21.510 1.00 69.50 91 GLY A C 1
ATOM 644 O O . GLY A 1 91 ? -12.961 -20.046 21.630 1.00 69.50 91 GLY A O 1
ATOM 645 N N . GLY A 1 92 ? -11.169 -18.713 21.507 1.00 59.62 92 GLY A N 1
ATOM 646 C CA . GLY A 1 92 ? -11.902 -17.455 21.636 1.00 59.62 92 GLY A CA 1
ATOM 647 C C . GLY A 1 92 ? -12.246 -16.840 20.280 1.00 59.62 92 GLY A C 1
ATOM 648 O O . GLY A 1 92 ? -11.461 -16.919 19.335 1.00 59.62 92 GLY A O 1
ATOM 649 N N . ALA A 1 93 ? -13.396 -16.165 20.191 1.00 57.50 93 ALA A N 1
ATOM 650 C CA . ALA A 1 93 ? -13.760 -15.402 18.999 1.00 57.50 93 ALA A CA 1
ATOM 651 C C . ALA A 1 93 ? -12.688 -14.332 18.691 1.00 57.50 93 ALA A C 1
ATOM 653 O O . ALA A 1 93 ? -12.242 -13.636 19.616 1.00 57.50 93 ALA A O 1
ATOM 654 N N . PRO A 1 94 ? -12.263 -14.178 17.421 1.00 56.97 94 PRO A N 1
ATOM 655 C CA . PRO A 1 94 ? -11.274 -13.179 17.046 1.00 56.97 94 PRO A CA 1
ATOM 656 C C . PRO A 1 94 ? -11.823 -11.791 17.375 1.00 56.97 94 PRO A C 1
ATOM 658 O O . PRO A 1 94 ? -12.819 -11.341 16.811 1.00 56.97 94 PRO A O 1
ATOM 661 N N . ARG A 1 95 ? -11.185 -11.109 18.328 1.00 60.09 95 ARG A N 1
ATOM 662 C CA . ARG A 1 95 ? -11.512 -9.717 18.636 1.00 60.09 95 ARG A CA 1
ATOM 663 C C . ARG A 1 95 ? -11.010 -8.845 17.494 1.00 60.09 95 ARG A C 1
ATOM 665 O O . ARG A 1 95 ? -9.927 -9.099 16.963 1.00 60.09 95 ARG A O 1
ATOM 672 N N . ALA A 1 96 ? -11.793 -7.825 17.135 1.00 59.00 96 ALA A N 1
ATOM 673 C CA . ALA A 1 96 ? -11.316 -6.761 16.262 1.00 59.00 96 ALA A CA 1
ATOM 674 C C . ALA A 1 96 ? -9.951 -6.298 16.778 1.00 59.00 96 ALA A C 1
ATOM 676 O O . ALA A 1 96 ? -9.768 -6.148 17.989 1.00 59.00 96 ALA A O 1
ATOM 677 N N . CYS A 1 97 ? -8.992 -6.176 15.864 1.00 64.06 97 CYS A N 1
ATOM 678 C CA . CYS A 1 97 ? -7.635 -5.805 16.216 1.00 64.06 97 CYS A CA 1
ATOM 679 C C . CYS A 1 97 ? -7.698 -4.487 16.988 1.00 64.06 97 CYS A C 1
ATOM 681 O O . CYS A 1 97 ? -8.249 -3.515 16.480 1.00 64.06 97 CYS A O 1
ATOM 683 N N . ASP A 1 98 ? -7.229 -4.485 18.231 1.00 62.03 98 ASP A N 1
ATOM 684 C CA . ASP A 1 98 ? -7.186 -3.274 19.036 1.00 62.03 98 ASP A CA 1
ATOM 685 C C . ASP A 1 98 ? -6.044 -2.404 18.489 1.00 62.03 98 ASP A C 1
ATOM 687 O O . ASP A 1 98 ? -4.882 -2.821 18.569 1.00 62.03 98 ASP A O 1
ATOM 691 N N . PRO A 1 99 ? -6.329 -1.239 17.878 1.00 54.12 99 PRO A N 1
ATOM 692 C CA . PRO A 1 99 ? -5.274 -0.342 17.421 1.00 54.12 99 PRO A CA 1
ATOM 693 C C . PRO A 1 99 ? -4.505 0.268 18.601 1.00 54.12 99 PRO A C 1
ATOM 695 O O . PRO A 1 99 ? -3.394 0.764 18.417 1.00 54.12 99 PRO A O 1
ATOM 698 N N . GLY A 1 100 ? -5.072 0.232 19.812 1.00 50.91 100 GLY A N 1
ATOM 699 C CA . GLY A 1 100 ? -4.399 0.627 21.033 1.00 50.91 100 GLY A CA 1
ATOM 700 C C . GLY A 1 100 ? -3.686 -0.568 21.649 1.00 50.91 100 GLY A C 1
ATOM 701 O O . GLY A 1 100 ? -4.310 -1.425 22.258 1.00 50.91 100 GLY A O 1
ATOM 702 N N . GLY A 1 101 ? -2.355 -0.603 21.596 1.00 48.34 101 GLY A N 1
ATOM 703 C CA . GLY A 1 101 ? -1.527 -1.523 22.393 1.00 48.34 101 GLY A CA 1
ATOM 704 C C . GLY A 1 101 ? -1.606 -1.283 23.913 1.00 48.34 101 GLY A C 1
ATOM 705 O O . GLY A 1 101 ? -0.608 -1.429 24.613 1.00 48.34 101 GLY A O 1
ATOM 706 N N . GLY A 1 102 ? -2.762 -0.869 24.435 1.00 43.59 102 GLY A N 1
ATOM 707 C CA . GLY A 1 102 ? -3.029 -0.657 25.846 1.00 43.59 102 GLY A CA 1
ATOM 708 C C . GLY A 1 102 ? -3.515 -1.952 26.473 1.00 43.59 102 GLY A C 1
ATOM 709 O O . GLY A 1 102 ? -4.700 -2.268 26.418 1.00 43.59 102 GLY A O 1
ATOM 710 N N . GLY A 1 103 ? -2.589 -2.688 27.093 1.00 46.47 103 GLY A N 1
ATOM 711 C CA . GLY A 1 103 ? -2.892 -3.821 27.962 1.00 46.47 103 GLY A CA 1
ATOM 712 C C . GLY A 1 103 ? -4.119 -3.528 28.824 1.00 46.47 103 GLY A C 1
ATOM 713 O O . GLY A 1 103 ? -4.180 -2.521 29.531 1.00 46.47 103 GLY A O 1
ATOM 714 N N . GLY A 1 104 ? -5.125 -4.391 28.685 1.00 44.31 104 GLY A N 1
ATOM 715 C CA . GLY A 1 104 ? -6.460 -4.170 29.204 1.00 44.31 104 GLY A CA 1
ATOM 716 C C . GLY A 1 104 ? -6.467 -3.718 30.658 1.00 44.31 104 GLY A C 1
ATOM 717 O O . GLY A 1 104 ? -6.248 -4.510 31.574 1.00 44.31 104 GLY A O 1
ATOM 718 N N . ARG A 1 105 ? -6.879 -2.469 30.883 1.00 47.47 105 ARG A N 1
ATOM 719 C CA . ARG A 1 105 ? -7.620 -2.161 32.101 1.00 47.47 105 ARG A CA 1
ATOM 720 C C . ARG A 1 105 ? -8.971 -2.835 31.939 1.00 47.47 105 ARG A C 1
ATOM 722 O O . ARG A 1 105 ? -9.891 -2.281 31.345 1.00 47.47 105 ARG A O 1
ATOM 729 N N . ARG A 1 106 ? -9.065 -4.066 32.441 1.00 56.59 106 ARG A N 1
ATOM 730 C CA . ARG A 1 106 ? -10.336 -4.720 32.748 1.00 56.59 106 ARG A CA 1
ATOM 731 C C . ARG A 1 106 ? -11.105 -3.779 33.682 1.00 56.59 106 ARG A C 1
ATOM 733 O O . ARG A 1 106 ? -10.931 -3.841 34.893 1.00 56.59 106 ARG A O 1
ATOM 740 N N . ARG A 1 107 ? -11.924 -2.869 33.145 1.00 51.00 107 ARG A N 1
ATOM 741 C CA . ARG A 1 107 ? -13.008 -2.284 33.935 1.00 51.00 107 ARG A CA 1
ATOM 742 C C . ARG A 1 107 ? -13.994 -3.424 34.147 1.00 51.00 107 ARG A C 1
ATOM 744 O O . ARG A 1 107 ? -14.705 -3.811 33.225 1.00 51.00 107 ARG A O 1
ATOM 751 N N . GLY A 1 108 ? -13.918 -4.030 35.332 1.00 45.56 108 GLY A N 1
ATOM 752 C CA . GLY A 1 108 ? -14.934 -4.952 35.821 1.00 45.56 108 GLY A CA 1
ATOM 753 C C . GLY A 1 108 ? -16.315 -4.286 35.810 1.00 45.56 108 GLY A C 1
ATOM 754 O O . GLY A 1 108 ? -16.404 -3.060 35.678 1.00 45.56 108 GLY A O 1
ATOM 755 N N . PRO A 1 109 ? -17.388 -5.084 35.896 1.00 53.28 109 PRO A N 1
ATOM 756 C CA . PRO A 1 109 ? -18.747 -4.585 35.766 1.00 53.28 109 PRO A CA 1
ATOM 757 C C . PRO A 1 109 ? -19.001 -3.485 36.799 1.00 53.28 109 PRO A C 1
ATOM 759 O O . PRO A 1 109 ? -18.703 -3.640 37.982 1.00 53.28 109 PRO A O 1
ATOM 762 N N . ALA A 1 110 ? -19.539 -2.362 36.327 1.00 57.03 110 ALA A N 1
ATOM 763 C CA . ALA A 1 110 ? -20.105 -1.333 37.178 1.00 57.03 110 ALA A CA 1
ATOM 764 C C . ALA A 1 110 ? -21.206 -1.978 38.036 1.00 57.03 110 ALA A C 1
ATOM 766 O O . ALA A 1 110 ? -22.259 -2.344 37.522 1.00 57.03 110 ALA A O 1
ATOM 767 N N . GLY A 1 111 ? -20.938 -2.167 39.325 1.00 47.78 111 GLY A N 1
ATOM 768 C CA . GLY A 1 111 ? -21.854 -2.818 40.252 1.00 47.78 111 GLY A CA 1
ATOM 769 C C . GLY A 1 111 ? -21.768 -2.173 41.624 1.00 47.78 111 GLY A C 1
ATOM 770 O O . GLY A 1 111 ? -20.931 -2.553 42.434 1.00 47.78 111 GLY A O 1
ATOM 771 N N . GLY A 1 112 ? -22.637 -1.192 41.860 1.00 50.44 112 GLY A N 1
ATOM 772 C CA . GLY A 1 112 ? -22.872 -0.608 43.176 1.00 50.44 112 GLY A CA 1
ATOM 773 C C . GLY A 1 112 ? -23.280 0.863 43.097 1.00 50.44 112 GLY A C 1
ATOM 774 O O . GLY A 1 112 ? -22.398 1.709 42.949 1.00 50.44 112 GLY A O 1
ATOM 775 N N . PRO A 1 113 ? -24.577 1.217 43.196 1.00 63.19 113 PRO A N 1
ATOM 776 C CA . PRO A 1 113 ? -24.946 2.596 43.498 1.00 63.19 113 PRO A CA 1
ATOM 777 C C . PRO A 1 113 ? -24.370 2.978 44.875 1.00 63.19 113 PRO A C 1
ATOM 779 O O . PRO A 1 113 ? -24.401 2.145 45.787 1.00 63.19 113 PRO A O 1
ATOM 782 N N . PRO A 1 114 ? -23.855 4.207 45.072 1.00 57.47 114 PRO A N 1
ATOM 783 C CA . PRO A 1 114 ? -23.472 4.648 46.403 1.00 57.47 114 PRO A CA 1
ATOM 784 C C . PRO A 1 114 ? -24.712 4.629 47.298 1.00 57.47 114 PRO A C 1
ATOM 786 O O . PRO A 1 114 ? -25.770 5.148 46.931 1.00 57.47 114 PRO A O 1
ATOM 789 N N . ALA A 1 115 ? -24.576 3.986 48.458 1.00 56.66 115 ALA A N 1
ATOM 790 C CA . ALA A 1 115 ? -25.605 3.919 49.479 1.00 56.66 115 ALA A CA 1
ATOM 791 C C . ALA A 1 115 ? -26.162 5.324 49.742 1.00 56.66 115 ALA A C 1
ATOM 793 O O . ALA A 1 115 ? -25.443 6.247 50.129 1.00 56.66 115 ALA A O 1
ATOM 794 N N . ARG A 1 116 ? -27.462 5.480 49.486 1.00 60.31 116 ARG A N 1
ATOM 795 C CA . ARG A 1 116 ? -28.238 6.674 49.805 1.00 60.31 116 ARG A CA 1
ATOM 796 C C . ARG A 1 116 ? -28.145 6.892 51.316 1.00 60.31 116 ARG A C 1
ATOM 798 O O . ARG A 1 116 ? -28.795 6.184 52.077 1.00 60.31 116 ARG A O 1
ATOM 805 N N . LEU A 1 117 ? -27.338 7.864 51.742 1.00 60.50 117 LEU A N 1
ATOM 806 C CA . LEU A 1 117 ? -27.334 8.369 53.112 1.00 60.50 117 LEU A CA 1
ATOM 807 C C . LEU A 1 117 ? -28.709 8.978 53.396 1.00 60.50 117 LEU A C 1
ATOM 809 O O . LEU A 1 117 ? -29.007 10.111 53.023 1.00 60.50 117 LEU A O 1
ATOM 813 N N . THR A 1 118 ? -29.570 8.203 54.044 1.00 56.41 118 THR A N 1
ATOM 814 C CA . THR A 1 118 ? -30.783 8.705 54.677 1.00 56.41 118 THR A CA 1
ATOM 815 C C . THR A 1 118 ? -30.365 9.484 55.920 1.00 56.41 118 THR A C 1
ATOM 817 O O . THR A 1 118 ? -30.174 8.907 56.988 1.00 56.41 118 THR A O 1
ATOM 820 N N . ARG A 1 119 ? -30.199 10.803 55.796 1.00 55.84 119 ARG A N 1
ATOM 821 C CA . ARG A 1 119 ? -30.191 11.696 56.959 1.00 55.84 119 ARG A CA 1
ATOM 822 C C . ARG A 1 119 ? -31.548 12.377 57.034 1.00 55.84 119 ARG A C 1
ATOM 824 O O . ARG A 1 119 ? -31.868 13.234 56.218 1.00 55.84 119 ARG A O 1
ATOM 831 N N . GLY A 1 120 ? -32.355 11.914 57.980 1.00 43.81 120 GLY A N 1
ATOM 832 C CA . GLY A 1 120 ? -33.645 12.500 58.299 1.00 43.81 120 GLY A CA 1
ATOM 833 C C . GLY A 1 120 ? -33.536 13.786 59.116 1.00 43.81 120 GLY A C 1
ATOM 834 O O . GLY A 1 120 ? -32.497 14.084 59.704 1.00 43.81 120 GLY A O 1
ATOM 835 N N . GLY A 1 121 ? -34.680 14.468 59.190 1.00 44.69 121 GLY A N 1
ATOM 836 C CA . GLY A 1 121 ? -35.089 15.277 60.337 1.00 44.69 121 GLY A CA 1
ATOM 837 C C . GLY A 1 121 ? -34.744 16.764 60.279 1.00 44.69 121 GLY A C 1
ATOM 838 O O . GLY A 1 121 ? -33.577 17.135 60.319 1.00 44.69 121 GLY A O 1
ATOM 839 N N . GLY A 1 122 ? -35.780 17.610 60.314 1.00 42.31 122 GLY A N 1
ATOM 840 C CA . GLY A 1 122 ? -35.666 18.981 60.822 1.00 42.31 122 GLY A CA 1
ATOM 841 C C . GLY A 1 122 ? -36.515 20.006 60.079 1.00 42.31 122 GLY A C 1
ATOM 842 O O . GLY A 1 122 ? -36.067 20.588 59.099 1.00 42.31 122 GLY A O 1
ATOM 843 N N . GLY A 1 123 ? -37.740 20.234 60.557 1.00 48.66 123 GLY A N 1
ATOM 844 C CA . GLY A 1 123 ? -38.595 21.330 60.105 1.00 48.66 123 GLY A CA 1
ATOM 845 C C . GLY A 1 123 ? -38.088 22.715 60.525 1.00 48.66 123 GLY A C 1
ATOM 846 O O . GLY A 1 123 ? -37.305 22.854 61.459 1.00 48.66 123 GLY A O 1
ATOM 847 N N . GLY A 1 124 ? -38.598 23.753 59.860 1.00 44.16 124 GLY A N 1
ATOM 848 C CA . GLY A 1 124 ? -38.370 25.141 60.258 1.00 44.16 124 GLY A CA 1
ATOM 849 C C . GLY A 1 124 ? -38.981 26.136 59.278 1.00 44.16 124 GLY A C 1
ATOM 850 O O . GLY A 1 124 ? -38.443 26.375 58.206 1.00 44.16 124 GLY A O 1
ATOM 851 N N . ARG A 1 125 ? -40.127 26.709 59.656 1.00 54.81 125 ARG A N 1
ATOM 852 C CA . ARG A 1 125 ? -40.792 27.843 58.993 1.00 54.81 125 ARG A CA 1
ATOM 853 C C . ARG A 1 125 ? -39.983 29.141 59.167 1.00 54.81 125 ARG A C 1
ATOM 855 O O . ARG A 1 125 ? -39.390 29.305 60.230 1.00 54.81 125 ARG A O 1
ATOM 862 N N . ARG A 1 126 ? -40.081 30.064 58.191 1.00 54.06 126 ARG A N 1
ATOM 863 C CA . ARG A 1 126 ? -39.976 31.561 58.213 1.00 54.06 126 ARG A CA 1
ATOM 864 C C . ARG A 1 126 ? -39.700 31.980 56.749 1.00 54.06 126 ARG A C 1
ATOM 866 O O . ARG A 1 126 ? -38.750 31.473 56.179 1.00 54.06 126 ARG A O 1
ATOM 873 N N . GLY A 1 127 ? -40.557 32.681 56.003 1.00 43.03 127 GLY A N 1
ATOM 874 C CA . GLY A 1 127 ? -41.057 34.057 56.170 1.00 43.03 127 GLY A CA 1
ATOM 875 C C . GLY A 1 127 ? -40.432 34.949 55.061 1.00 43.03 127 GLY A C 1
ATOM 876 O O . GLY A 1 127 ? -39.236 34.787 54.835 1.00 43.03 127 GLY A O 1
ATOM 877 N N . PRO A 1 128 ? -41.168 35.827 54.338 1.00 63.44 128 PRO A N 1
ATOM 878 C CA . PRO A 1 128 ? -40.648 36.557 53.169 1.00 63.44 128 PRO A CA 1
ATOM 879 C C . PRO A 1 128 ? -40.308 38.036 53.452 1.00 63.44 128 PRO A C 1
ATOM 881 O O . PRO A 1 128 ? -41.003 38.685 54.226 1.00 63.44 128 PRO A O 1
ATOM 884 N N . ALA A 1 129 ? -39.273 38.561 52.784 1.00 49.41 129 ALA A N 1
ATOM 885 C CA . ALA A 1 129 ? -38.957 39.978 52.489 1.00 49.41 129 ALA A CA 1
ATOM 886 C C . ALA A 1 129 ? -37.559 39.993 51.823 1.00 49.41 129 ALA A C 1
ATOM 888 O O . ALA A 1 129 ? -36.730 39.172 52.193 1.00 49.41 129 ALA A O 1
ATOM 889 N N . GLY A 1 130 ? -37.159 40.821 50.859 1.00 41.00 130 GLY A N 1
ATOM 890 C CA . GLY A 1 130 ? -37.687 42.025 50.219 1.00 41.00 130 GLY A CA 1
ATOM 891 C C . GLY A 1 130 ? -36.482 42.807 49.641 1.00 41.00 130 GLY A C 1
ATOM 892 O O . GLY A 1 130 ? -35.413 42.747 50.236 1.00 41.00 130 GLY A O 1
ATOM 893 N N . GLY A 1 131 ? -36.665 43.531 48.521 1.00 40.09 131 GLY A N 1
ATOM 894 C CA . GLY A 1 131 ? -35.756 44.576 47.983 1.00 40.09 131 GLY A CA 1
ATOM 895 C C . GLY A 1 131 ? -34.423 44.089 47.381 1.00 40.09 131 GLY A C 1
ATOM 896 O O . GLY A 1 131 ? -33.843 43.126 47.850 1.00 40.09 131 GLY A O 1
ATOM 897 N N . GLY A 1 132 ? -33.834 44.666 46.335 1.00 40.06 132 GLY A N 1
ATOM 898 C CA . GLY A 1 132 ? -34.017 45.940 45.642 1.00 40.06 132 GLY A CA 1
ATOM 899 C C . GLY A 1 132 ? -32.634 46.411 45.147 1.00 40.06 132 GLY A C 1
ATOM 900 O O . GLY A 1 132 ? -31.648 46.224 45.851 1.00 40.06 132 GLY A O 1
ATOM 901 N N . GLY A 1 133 ? -32.569 47.023 43.958 1.00 43.22 133 GLY A N 1
ATOM 902 C CA . GLY A 1 133 ? -31.365 47.668 43.397 1.00 43.22 133 GLY A CA 1
ATOM 903 C C . GLY A 1 133 ? -30.518 46.728 42.528 1.00 43.22 133 GLY A C 1
ATOM 904 O O . GLY A 1 133 ? -30.221 45.612 42.918 1.00 43.22 133 GLY A O 1
ATOM 905 N N . GLY A 1 134 ? -30.116 47.057 41.305 1.00 45.84 134 GLY A N 1
ATOM 906 C CA . GLY A 1 134 ? -29.863 48.366 40.710 1.00 45.84 134 GLY A CA 1
ATOM 907 C C . GLY A 1 134 ? -28.493 48.273 40.039 1.00 45.84 134 GLY A C 1
ATOM 908 O O . GLY A 1 134 ? -27.491 48.627 40.643 1.00 45.84 134 GLY A O 1
ATOM 909 N N . GLY A 1 135 ? -28.439 47.701 38.834 1.00 41.19 135 GLY A N 1
ATOM 910 C CA . GLY A 1 135 ? -27.196 47.489 38.090 1.00 41.19 135 GLY A CA 1
ATOM 911 C C . GLY A 1 135 ? -27.219 48.256 36.777 1.00 41.19 135 GLY A C 1
ATOM 912 O O . GLY A 1 135 ? -27.671 47.730 35.766 1.00 41.19 135 GLY A O 1
ATOM 913 N N . HIS A 1 136 ? -26.747 49.499 36.803 1.00 49.62 136 HIS A N 1
ATOM 914 C CA . HIS A 1 136 ? -26.382 50.246 35.603 1.00 49.62 136 HIS A CA 1
ATOM 915 C C . HIS A 1 136 ? -24.928 49.879 35.257 1.00 49.62 136 HIS A C 1
ATOM 917 O O . HIS A 1 136 ? -24.061 50.053 36.114 1.00 49.62 136 HIS A O 1
ATOM 923 N N . PRO A 1 137 ? -24.614 49.369 34.055 1.00 64.06 137 PRO A N 1
ATOM 924 C CA . PRO A 1 137 ? -23.224 49.167 33.659 1.00 64.06 137 PRO A CA 1
ATOM 925 C C . PRO A 1 137 ? -22.639 50.471 33.087 1.00 64.06 137 PRO A C 1
ATOM 927 O O . PRO A 1 137 ? -23.294 51.095 32.246 1.00 64.06 137 PRO A O 1
ATOM 930 N N . PRO A 1 138 ? -21.422 50.893 33.478 1.00 62.84 138 PRO A N 1
ATOM 931 C CA . PRO A 1 138 ? -20.639 51.822 32.678 1.00 62.84 138 PRO A CA 1
ATOM 932 C C . PRO A 1 138 ? -19.805 51.080 31.607 1.00 62.84 138 PRO A C 1
ATOM 934 O O . PRO A 1 138 ? -19.324 49.970 31.854 1.00 62.84 138 PRO A O 1
ATOM 937 N N . PRO A 1 139 ? -19.614 51.690 30.423 1.00 64.12 139 PRO A N 1
ATOM 938 C CA . PRO A 1 139 ? -18.839 51.140 29.320 1.00 64.12 139 PRO A CA 1
ATOM 939 C C . PRO A 1 139 ? -17.383 51.615 29.386 1.00 64.12 139 PRO A C 1
ATOM 941 O O . PRO A 1 139 ? -17.135 52.812 29.494 1.00 64.12 139 PRO A O 1
ATOM 944 N N . THR A 1 140 ? -16.416 50.719 29.203 1.00 54.81 140 THR A N 1
ATOM 945 C CA . THR A 1 140 ? -15.088 51.108 28.709 1.00 54.81 140 THR A CA 1
ATOM 946 C C . THR A 1 140 ? -14.522 50.028 27.799 1.00 54.81 140 THR A C 1
ATOM 948 O O . THR A 1 140 ? -14.225 48.902 28.189 1.00 54.81 140 THR A O 1
ATOM 951 N N . ALA A 1 141 ? -14.408 50.420 26.537 1.00 45.97 141 ALA A N 1
ATOM 952 C CA . ALA A 1 141 ? -13.658 49.750 25.502 1.00 45.97 141 ALA A CA 1
ATOM 953 C C . ALA A 1 141 ? -12.156 49.815 25.804 1.00 45.97 141 ALA A C 1
ATOM 955 O O . ALA A 1 141 ? -11.653 50.887 26.133 1.00 45.97 141 ALA A O 1
ATOM 956 N N . ALA A 1 142 ? -11.439 48.711 2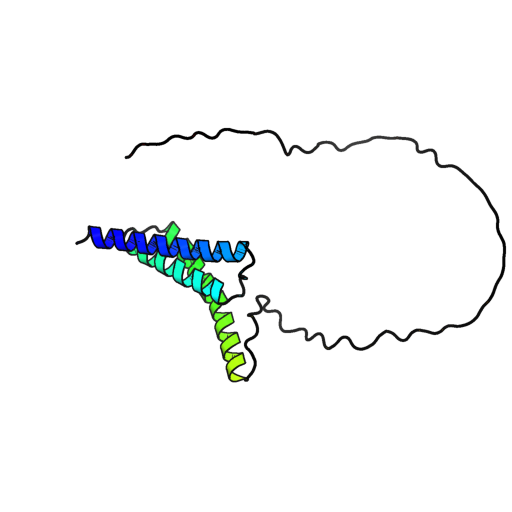5.597 1.00 42.47 142 ALA A N 1
ATOM 957 C CA . ALA A 1 142 ? -10.047 48.748 25.160 1.00 42.47 142 ALA A CA 1
ATOM 958 C C . ALA A 1 142 ? -9.594 47.385 24.609 1.00 42.47 142 ALA A C 1
ATOM 960 O O . ALA A 1 142 ? -9.550 46.392 25.326 1.00 42.47 142 ALA A O 1
ATOM 961 N N . ALA A 1 143 ? -9.178 47.433 23.342 1.00 42.62 143 ALA A N 1
ATOM 962 C CA . ALA A 1 143 ? -8.072 46.685 22.741 1.00 42.62 143 ALA A CA 1
ATOM 963 C C . ALA A 1 143 ? -8.240 45.181 22.427 1.00 42.62 143 ALA A C 1
ATOM 965 O O . ALA A 1 143 ? -8.018 44.315 23.267 1.00 42.62 143 ALA A O 1
ATOM 966 N N . GLY A 1 144 ? -8.473 44.893 21.135 1.00 39.56 144 GLY A N 1
ATOM 967 C CA . GLY A 1 144 ? -8.158 43.600 20.512 1.00 39.56 144 GLY A CA 1
ATOM 968 C C . GLY A 1 144 ? -8.893 43.293 19.196 1.00 39.56 144 GLY A C 1
ATOM 969 O O . GLY A 1 144 ? -9.669 42.348 19.154 1.00 39.56 144 GLY A O 1
ATOM 970 N N . ALA A 1 145 ? -8.678 44.066 18.124 1.00 47.91 145 ALA A N 1
ATOM 971 C CA . ALA A 1 145 ? -8.988 43.648 16.735 1.00 47.91 145 ALA A CA 1
ATOM 972 C C . ALA A 1 145 ? -7.799 42.840 16.140 1.00 47.91 145 ALA A C 1
ATOM 974 O O . ALA A 1 145 ? -6.728 42.923 16.749 1.00 47.91 145 ALA A O 1
ATOM 975 N N . PRO A 1 146 ? -7.870 42.157 14.962 1.00 53.91 146 PRO A N 1
ATOM 976 C CA . PRO A 1 146 ? -8.969 41.980 13.985 1.00 53.91 146 PRO A CA 1
ATOM 977 C C . PRO A 1 146 ? -9.312 40.488 13.685 1.00 53.91 146 PRO A C 1
ATOM 979 O O . PRO A 1 146 ? -8.440 39.630 13.616 1.00 53.91 146 PRO A O 1
ATOM 982 N N . THR A 1 147 ? -10.593 40.109 13.662 1.00 55.34 147 THR A N 1
ATOM 983 C CA . THR A 1 147 ? -11.466 39.879 12.481 1.00 55.34 147 THR A CA 1
ATOM 984 C C . THR A 1 147 ? -11.045 38.795 11.484 1.00 55.34 147 THR A C 1
ATOM 986 O O . THR A 1 147 ? -10.104 38.956 10.709 1.00 55.34 147 THR A O 1
ATOM 989 N N . ASP A 1 148 ? -11.886 37.761 11.455 1.00 50.97 148 ASP A N 1
ATOM 990 C CA . ASP A 1 148 ? -12.323 36.974 10.303 1.00 50.97 148 ASP A CA 1
ATOM 991 C C . ASP A 1 148 ? -12.028 37.568 8.919 1.00 50.97 148 ASP A C 1
ATOM 993 O O . ASP A 1 148 ? -12.318 38.737 8.660 1.00 50.97 148 ASP A O 1
ATOM 997 N N . ARG A 1 149 ? -11.611 36.703 7.986 1.00 49.47 149 ARG A N 1
ATOM 998 C CA . ARG A 1 149 ? -12.109 36.721 6.599 1.00 49.47 149 ARG A CA 1
ATOM 999 C C . ARG A 1 149 ? -11.813 35.404 5.882 1.00 49.47 149 ARG A C 1
ATOM 1001 O O . ARG A 1 149 ? -11.003 35.297 4.969 1.00 49.47 149 ARG A O 1
ATOM 1008 N N . VAL A 1 150 ? -12.563 34.384 6.286 1.00 51.09 150 VAL A N 1
ATOM 1009 C CA . VAL A 1 150 ? -13.169 33.487 5.298 1.00 51.09 150 VAL A CA 1
ATOM 1010 C C . VAL A 1 150 ? -14.030 34.375 4.381 1.00 51.09 150 VAL A C 1
ATOM 1012 O O . VAL A 1 150 ? -14.761 35.216 4.893 1.00 51.09 150 VAL A O 1
ATOM 1015 N N . ALA A 1 151 ? -13.932 34.181 3.061 1.00 47.84 151 ALA A N 1
ATOM 1016 C CA . ALA A 1 151 ? -14.614 34.906 1.971 1.00 47.84 151 ALA A CA 1
ATOM 1017 C C . ALA A 1 151 ? -13.843 36.083 1.335 1.00 47.84 151 ALA A C 1
ATOM 1019 O O . ALA A 1 151 ? -14.028 37.235 1.711 1.00 47.84 151 ALA A O 1
ATOM 1020 N N . ALA A 1 152 ? -13.029 35.778 0.314 1.00 41.78 152 ALA A N 1
ATOM 1021 C CA . ALA A 1 152 ? -13.006 36.470 -0.990 1.00 41.78 152 ALA A CA 1
ATOM 1022 C C . ALA A 1 152 ? -11.812 35.988 -1.839 1.00 41.78 152 ALA A C 1
ATOM 1024 O O . ALA A 1 152 ? -10.727 36.550 -1.758 1.00 41.78 152 ALA A O 1
ATOM 1025 N N . ALA A 1 153 ? -12.030 34.928 -2.622 1.00 39.09 153 ALA A N 1
ATOM 1026 C CA . ALA A 1 153 ? -11.300 34.568 -3.850 1.00 39.09 153 ALA A CA 1
ATOM 1027 C C . ALA A 1 153 ? -11.934 33.267 -4.399 1.00 39.09 153 ALA A C 1
ATOM 1029 O O . ALA A 1 153 ? -11.350 32.192 -4.350 1.00 39.09 153 ALA A O 1
ATOM 1030 N N . THR A 1 154 ? -13.252 33.208 -4.601 1.00 41.19 154 THR A N 1
ATOM 1031 C CA . THR A 1 154 ? -13.889 33.392 -5.922 1.00 41.19 154 THR A CA 1
ATOM 1032 C C . THR A 1 154 ? -12.993 33.110 -7.131 1.00 41.19 154 THR A C 1
ATOM 1034 O O . THR A 1 154 ? -12.159 33.927 -7.496 1.00 41.19 154 THR A O 1
ATOM 1037 N N . ALA A 1 155 ? -13.312 31.983 -7.774 1.00 39.78 155 ALA A N 1
ATOM 1038 C CA . ALA A 1 155 ? -13.556 31.847 -9.210 1.00 39.78 155 ALA A CA 1
ATOM 1039 C C . ALA A 1 155 ? -12.417 32.183 -10.189 1.00 39.78 155 ALA A C 1
ATOM 1041 O O . ALA A 1 155 ? -12.221 33.334 -10.554 1.00 39.78 155 ALA A O 1
ATOM 1042 N N . ALA A 1 156 ? -11.816 31.131 -10.754 1.00 37.66 156 ALA A N 1
ATOM 1043 C CA . ALA A 1 156 ? -11.692 30.966 -12.205 1.00 37.66 156 ALA A CA 1
ATOM 1044 C C . ALA A 1 156 ? -11.246 29.529 -12.518 1.00 37.66 156 ALA A C 1
ATOM 1046 O O . ALA A 1 156 ? -10.093 29.157 -12.317 1.00 37.66 156 ALA A O 1
ATOM 1047 N N . ALA A 1 157 ? -12.171 28.718 -13.030 1.00 45.34 157 ALA A N 1
ATOM 1048 C CA . ALA A 1 157 ? -11.791 27.635 -13.924 1.00 45.34 157 ALA A CA 1
ATOM 1049 C C . ALA A 1 157 ? -11.215 28.249 -15.212 1.00 45.34 157 ALA A C 1
ATOM 1051 O O . ALA A 1 157 ? -11.683 29.306 -15.642 1.00 45.34 157 ALA A O 1
ATOM 1052 N N . PRO A 1 158 ? -10.295 27.546 -15.880 1.00 50.75 158 PRO A N 1
ATOM 1053 C CA . PRO A 1 158 ? -10.478 27.407 -17.313 1.00 50.75 158 PRO A CA 1
ATOM 1054 C C . PRO A 1 158 ? -10.535 25.934 -17.715 1.00 50.75 158 PRO A C 1
ATOM 1056 O O . PRO A 1 158 ? -9.628 25.138 -17.487 1.00 50.75 158 PRO A O 1
ATOM 1059 N N . THR A 1 159 ? -11.645 25.603 -18.359 1.00 48.91 159 THR A N 1
ATOM 1060 C CA . THR A 1 159 ? -11.759 24.545 -19.355 1.00 48.91 159 THR A CA 1
ATOM 1061 C C . THR A 1 159 ? -10.877 24.865 -20.566 1.00 48.91 159 THR A C 1
ATOM 1063 O O . THR A 1 159 ? -11.124 25.862 -21.238 1.00 48.91 159 THR A O 1
ATOM 1066 N N . ALA A 1 160 ? -9.913 24.000 -20.873 1.00 38.97 160 ALA A N 1
ATOM 1067 C CA . ALA A 1 160 ? -9.400 23.705 -22.219 1.00 38.97 160 ALA A CA 1
ATOM 1068 C C . ALA A 1 160 ? -8.567 22.413 -22.081 1.00 38.97 160 ALA A C 1
ATOM 1070 O O . ALA A 1 160 ? -7.636 22.370 -21.290 1.00 38.97 160 ALA A O 1
ATOM 1071 N N . ALA A 1 161 ? -8.990 21.247 -22.569 1.00 42.16 161 ALA A N 1
ATOM 1072 C CA . ALA A 1 161 ? -9.086 20.853 -23.973 1.00 42.16 161 ALA A CA 1
ATOM 1073 C C . ALA A 1 161 ? -7.747 20.977 -24.734 1.00 42.16 161 ALA A C 1
ATOM 1075 O O . ALA A 1 161 ? -7.314 22.077 -25.053 1.00 42.16 161 ALA A O 1
ATOM 1076 N N . ALA A 1 162 ? -7.224 19.802 -25.110 1.00 40.53 162 ALA A N 1
ATOM 1077 C CA . ALA A 1 162 ? -6.339 19.509 -26.244 1.00 40.53 162 ALA A CA 1
ATOM 1078 C C . ALA A 1 162 ? -4.820 19.782 -26.156 1.00 40.53 162 ALA A C 1
ATOM 1080 O O . ALA A 1 162 ? -4.353 20.719 -25.525 1.00 40.53 162 ALA A O 1
ATOM 1081 N N . ALA A 1 163 ? -4.117 18.938 -26.930 1.00 38.31 163 ALA A N 1
ATOM 1082 C CA . ALA A 1 163 ? -2.689 18.872 -27.269 1.00 38.31 163 ALA A CA 1
ATOM 1083 C C . ALA A 1 163 ? -1.802 18.177 -26.212 1.00 38.31 163 ALA A C 1
ATOM 1085 O O . ALA A 1 163 ? -1.523 18.724 -25.158 1.00 38.31 163 ALA A O 1
ATOM 1086 N N . ALA A 1 164 ? -1.470 16.888 -26.355 1.00 40.81 164 ALA A N 1
ATOM 1087 C CA . ALA A 1 164 ? -0.523 16.339 -27.336 1.00 40.81 164 ALA A CA 1
ATOM 1088 C C . ALA A 1 164 ? 0.818 17.085 -27.304 1.00 40.81 164 ALA A C 1
ATOM 1090 O O . ALA A 1 164 ? 0.907 18.174 -27.862 1.00 40.81 164 ALA A O 1
ATOM 1091 N N . VAL A 1 165 ? 1.805 16.483 -26.631 1.00 49.81 165 VAL A N 1
ATOM 1092 C CA . VAL A 1 165 ? 3.200 16.202 -27.036 1.00 49.81 165 VAL A CA 1
ATOM 1093 C C . VAL A 1 165 ? 3.842 15.414 -25.894 1.00 49.81 165 VAL A C 1
ATOM 1095 O O . VAL A 1 165 ? 3.640 15.809 -24.724 1.00 49.81 165 VAL A O 1
#

Secondary structure (DSSP, 8-state):
-HHHHHHHHHHHHHHHHHHHHHHHHHHHTTSS-TT-HHHHHHHHHHHHHHHHHTTTS--HHHHHHHHHHHHHHHHHHHHHHHHHHHHHHTT---PPP-SS------------PPP--------------------PPPP--------------------------

InterPro domains:
  IPR058058 CBU_0592-like [NF047864] (10-76)
  IPR058058 CBU_0592-like [PF26604] (10-82)

Sequence (165 aa):
MHRGVEIALQVIGIVGVALLLGAYAALQARRVSVATPAYHGANAVGSALILGSLVGSFNLPSAVIESAWLLLSLWGGGRCVRAARAAAKAGGAPRACDPGGGGGRRRGPAGGPPARLTRGGGGGRRGPAGGGGGGHPPPTAAAGAPTDRVAAATAAAPTAAAAAV

pLDDT: mean 71.7, std 21.56, range [37.66, 98.0]

Radius of gyration: 32.3 Å; chains: 1; bounding box: 54×73×88 Å

Organism: Porphyra umbilicalis (NCBI:txid2786)